Protein AF-A0A7W0H8B6-F1 (afdb_monomer_lite)

Radius of gyration: 25.09 Å; chains: 1; bounding box: 68×29×44 Å

pLDDT: mean 82.03, std 15.28, range [50.97, 97.12]

Foldseek 3Di:
DVVVVVVVVVVVVVVVVVVVPPPPPPFDADPVGHTDPDPPDHDDDDDPPDPQAWYDDPNDIDHVVVD

Sequence (67 aa):
MRNSALKTLTAASALALTLAGCAADEKTETESGVQVVEEGKLTVCTHLPYEPFQYNQGGEVVGFDVD

Secondary structure (DSSP, 8-state):
-HHHHHHHHHHHHHHHHHHTT------EE-TT--EESBTTB------SSBTTTBEEETTEEESTTT-

Structure (mmCIF, N/CA/C/O backbone):
data_AF-A0A7W0H8B6-F1
#
_entry.id   AF-A0A7W0H8B6-F1
#
loop_
_atom_site.group_PDB
_atom_site.id
_atom_site.type_symbol
_atom_site.label_atom_id
_atom_site.label_a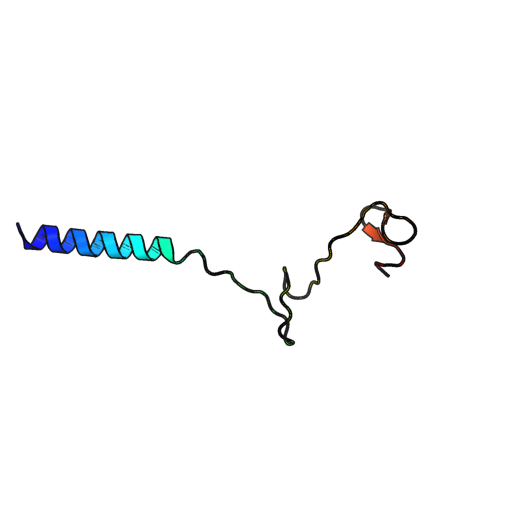lt_id
_atom_site.label_comp_id
_atom_site.label_asym_id
_atom_site.label_entity_id
_atom_site.label_seq_id
_atom_site.pdbx_PDB_ins_code
_atom_site.Cartn_x
_atom_site.Cartn_y
_atom_site.Cartn_z
_atom_site.occupancy
_atom_site.B_iso_or_equiv
_atom_site.auth_seq_id
_atom_site.auth_comp_id
_atom_site.auth_asym_id
_atom_site.auth_atom_id
_atom_site.pdbx_PDB_model_num
ATOM 1 N N . MET A 1 1 ? -52.230 19.660 24.492 1.00 50.97 1 MET A N 1
ATOM 2 C CA . MET A 1 1 ? -51.225 20.214 23.549 1.00 50.97 1 MET A CA 1
ATOM 3 C C . MET A 1 1 ? -49.778 20.047 24.038 1.00 50.97 1 MET A C 1
ATOM 5 O O . MET A 1 1 ? -48.940 19.672 23.233 1.00 50.97 1 MET A O 1
ATOM 9 N N . ARG A 1 2 ? -49.476 20.221 25.340 1.00 60.47 2 ARG A N 1
ATOM 10 C CA . ARG A 1 2 ? -48.115 20.062 25.916 1.00 60.47 2 ARG A CA 1
ATOM 11 C C . ARG A 1 2 ? -47.482 18.662 25.763 1.00 60.47 2 ARG A C 1
ATOM 13 O O . ARG A 1 2 ? -46.279 18.578 25.560 1.00 60.47 2 ARG A O 1
ATOM 20 N N . ASN A 1 3 ? -48.270 17.580 25.778 1.00 56.94 3 ASN A N 1
ATOM 21 C CA . ASN A 1 3 ? -47.738 16.209 25.648 1.00 56.94 3 ASN A CA 1
ATOM 22 C C . ASN A 1 3 ? -47.371 15.791 24.215 1.00 56.94 3 ASN A C 1
ATOM 24 O O . ASN A 1 3 ? -46.514 14.928 24.059 1.00 56.94 3 ASN A O 1
ATOM 28 N N . SER A 1 4 ? -47.997 16.360 23.178 1.00 58.94 4 SER A N 1
ATOM 29 C CA . SER A 1 4 ? -47.634 16.022 21.791 1.00 58.94 4 SER A CA 1
ATOM 30 C C . SER A 1 4 ? -46.318 16.680 21.398 1.00 58.94 4 SER A C 1
ATOM 32 O O . SER A 1 4 ? -45.475 16.003 20.835 1.00 58.94 4 SER A O 1
ATOM 34 N N . ALA A 1 5 ? -46.102 17.943 21.785 1.00 60.19 5 ALA A N 1
ATOM 35 C CA . ALA A 1 5 ? -44.846 18.655 21.534 1.00 60.19 5 ALA A CA 1
ATOM 36 C C . ALA A 1 5 ? -43.639 17.998 22.230 1.00 60.19 5 ALA A C 1
ATOM 38 O O . ALA A 1 5 ? -42.552 17.949 21.661 1.00 60.19 5 ALA A O 1
ATOM 39 N N . LEU A 1 6 ? -43.845 17.440 23.431 1.00 59.44 6 LEU A N 1
ATOM 40 C CA . LEU A 1 6 ? -42.806 16.710 24.161 1.00 59.44 6 LEU A CA 1
ATOM 41 C C . LEU A 1 6 ? -42.385 15.424 23.429 1.00 59.44 6 LEU A C 1
ATOM 43 O O . LEU A 1 6 ? -41.199 15.140 23.336 1.00 59.44 6 LEU A O 1
ATOM 47 N N . LYS A 1 7 ? -43.348 14.684 22.858 1.00 58.94 7 LYS A N 1
ATOM 48 C CA . LYS A 1 7 ? -43.089 13.448 22.099 1.00 58.94 7 LYS A CA 1
ATOM 49 C C . LYS A 1 7 ? -42.344 13.711 20.788 1.00 58.94 7 LYS A C 1
ATOM 51 O O . LYS A 1 7 ? -41.457 12.940 20.433 1.00 58.94 7 LYS A O 1
ATOM 56 N N . THR A 1 8 ? -42.672 14.795 20.082 1.00 62.28 8 THR A N 1
ATOM 57 C CA . THR A 1 8 ? -41.990 15.160 18.829 1.00 62.28 8 THR A CA 1
ATOM 58 C C . THR A 1 8 ? -40.545 15.593 19.069 1.00 62.28 8 THR A C 1
ATOM 60 O O . THR A 1 8 ? -39.671 15.280 18.265 1.00 62.28 8 THR A O 1
ATOM 63 N N . LEU A 1 9 ? -40.278 16.267 20.192 1.00 60.75 9 LEU A N 1
ATOM 64 C CA . LEU A 1 9 ? -38.935 16.721 20.550 1.00 60.75 9 LEU A CA 1
ATOM 65 C C . LEU A 1 9 ? -37.992 15.544 20.850 1.00 60.75 9 LEU A C 1
ATOM 67 O O . LEU A 1 9 ? -36.854 15.543 20.392 1.00 60.75 9 LEU A O 1
ATOM 71 N N . THR A 1 10 ? -38.479 14.514 21.550 1.00 61.84 10 THR A N 1
ATOM 72 C CA . THR A 1 10 ? -37.689 13.312 21.872 1.00 61.84 10 THR A CA 1
ATOM 73 C C . THR A 1 10 ? -37.374 12.460 20.636 1.00 61.84 10 THR A C 1
ATOM 75 O O . THR A 1 10 ? -36.292 11.884 20.535 1.00 61.84 10 THR A O 1
ATOM 78 N N . ALA 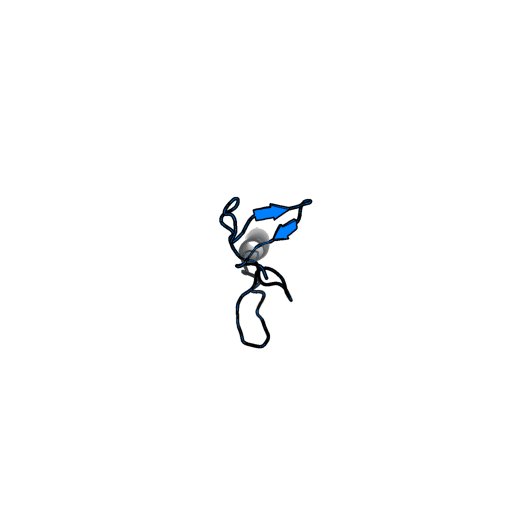A 1 11 ? -38.294 12.396 19.667 1.00 63.56 11 ALA A N 1
ATOM 79 C CA . ALA A 1 11 ? -38.073 11.671 18.414 1.00 63.56 11 ALA A CA 1
ATOM 80 C C . ALA A 1 11 ? -37.026 12.359 17.518 1.00 63.56 11 ALA A C 1
ATOM 82 O O . ALA A 1 11 ? -36.181 11.688 16.927 1.00 63.56 11 ALA A O 1
ATOM 83 N N . ALA A 1 12 ? -37.035 13.695 17.459 1.00 63.81 12 ALA A N 1
ATOM 84 C CA . ALA A 1 12 ? -36.063 14.462 16.680 1.00 63.81 12 ALA A CA 1
ATOM 85 C C . ALA A 1 12 ? -34.633 14.345 17.242 1.00 63.81 12 ALA A C 1
ATOM 87 O O . ALA A 1 12 ? -33.677 14.226 16.476 1.00 63.81 12 ALA A O 1
ATOM 88 N N . SER A 1 13 ? -34.477 14.317 18.570 1.00 62.88 13 SER A N 1
ATOM 89 C CA . SER A 1 13 ? -33.165 14.150 19.207 1.00 62.88 13 SER A CA 1
ATOM 90 C C . SER A 1 13 ? -32.578 12.750 19.008 1.00 62.88 13 SER A C 1
ATOM 92 O O . SER A 1 13 ? -31.370 12.621 18.829 1.00 62.88 13 SER A O 1
ATOM 94 N N . ALA A 1 14 ? -33.415 11.707 18.986 1.00 64.38 14 ALA A N 1
ATOM 95 C CA . ALA A 1 14 ? -32.964 10.341 18.712 1.00 64.38 14 ALA A CA 1
ATOM 96 C C . ALA A 1 14 ? -32.420 10.195 17.282 1.00 64.38 14 ALA A C 1
ATOM 98 O O . ALA A 1 14 ? -31.388 9.563 17.079 1.00 64.38 14 ALA A O 1
ATOM 99 N N . LEU A 1 15 ? -33.061 10.839 16.301 1.00 65.75 15 LEU A N 1
ATOM 100 C CA . LEU A 1 15 ? -32.601 10.816 14.914 1.00 65.75 15 LEU A CA 1
ATOM 101 C C . LEU A 1 15 ? -31.276 11.579 14.744 1.00 65.75 15 LEU A C 1
ATOM 103 O O . LEU A 1 15 ? -30.355 11.072 14.113 1.00 65.75 15 LEU A O 1
ATOM 107 N N . ALA A 1 16 ? -31.126 12.746 15.380 1.00 64.31 16 ALA A N 1
ATOM 108 C CA . ALA A 1 16 ? -29.878 13.515 15.339 1.00 64.31 16 ALA A CA 1
ATOM 109 C C . ALA A 1 16 ? -28.673 12.750 15.928 1.00 64.31 16 ALA A C 1
ATOM 111 O O . ALA A 1 16 ? -27.568 12.843 15.397 1.00 64.31 16 ALA A O 1
ATOM 112 N N . LEU A 1 17 ? -28.888 11.946 16.976 1.00 65.62 17 LEU A N 1
ATOM 113 C CA . LEU A 1 17 ? -27.847 11.104 17.579 1.00 65.62 17 LEU A CA 1
ATOM 114 C C . LEU A 1 17 ? -27.393 9.966 16.651 1.00 65.62 17 LEU A C 1
ATOM 116 O O . LEU A 1 17 ? -26.218 9.611 16.667 1.00 65.62 17 LEU A O 1
ATOM 120 N N . THR A 1 18 ? -28.281 9.432 15.803 1.00 66.56 18 THR A N 1
ATOM 121 C CA . THR A 1 18 ? -27.900 8.393 14.825 1.00 66.56 18 THR A CA 1
ATOM 122 C C . THR A 1 18 ? -27.028 8.922 13.685 1.00 66.56 18 THR A C 1
ATOM 124 O O . THR A 1 18 ? -26.202 8.175 13.169 1.00 66.56 18 THR A O 1
ATOM 127 N N . LEU A 1 19 ? -27.136 10.209 13.327 1.00 64.00 19 LEU A N 1
ATOM 128 C CA . LEU A 1 19 ? -26.267 10.817 12.308 1.00 64.00 19 LEU A CA 1
ATOM 129 C C . LEU A 1 19 ? -24.861 11.145 12.837 1.00 64.00 19 LEU A C 1
ATOM 131 O O . LEU A 1 19 ? -23.914 11.178 12.057 1.00 64.00 19 LEU A O 1
ATOM 135 N N . ALA A 1 20 ? -24.707 11.376 14.143 1.00 66.94 20 ALA A N 1
ATOM 136 C CA . ALA A 1 20 ? -23.416 11.711 14.749 1.00 66.94 20 ALA A CA 1
ATOM 137 C C . ALA A 1 20 ? -22.508 10.487 14.994 1.00 66.94 20 ALA A C 1
ATOM 139 O O . ALA A 1 20 ? -21.333 10.656 15.305 1.00 66.94 20 ALA A O 1
ATOM 140 N N . GLY A 1 21 ? -23.031 9.263 14.861 1.00 62.06 21 GLY A N 1
ATOM 141 C CA . GLY A 1 21 ? -22.287 8.022 15.110 1.00 62.06 21 GLY A CA 1
ATOM 142 C C . GLY A 1 21 ? -21.490 7.469 13.921 1.00 62.06 21 GLY A C 1
ATOM 143 O O . GLY A 1 21 ? -20.753 6.507 14.093 1.00 62.06 21 GLY A O 1
ATOM 144 N N . CYS A 1 22 ? -21.611 8.046 12.721 1.00 67.81 22 CYS A N 1
ATOM 145 C CA . CYS A 1 22 ? -21.030 7.498 11.485 1.00 67.81 22 CYS A CA 1
ATOM 146 C C . CYS A 1 22 ? -19.559 7.905 11.236 1.00 67.81 22 CYS A C 1
ATOM 148 O O . CYS A 1 22 ? -19.092 7.859 10.101 1.00 67.81 22 CYS A O 1
ATOM 150 N N . ALA A 1 23 ? -18.840 8.347 12.268 1.00 65.56 23 ALA A N 1
ATOM 151 C CA . ALA A 1 23 ? -17.431 8.739 12.176 1.00 65.56 23 ALA A CA 1
ATOM 152 C C . ALA A 1 23 ? -16.554 7.904 13.123 1.00 65.56 23 ALA A C 1
ATOM 154 O O . ALA A 1 23 ? -15.665 8.429 13.790 1.00 65.56 23 ALA A O 1
ATOM 155 N N . ALA A 1 24 ? -16.846 6.608 13.233 1.00 67.06 24 ALA A N 1
ATOM 156 C CA . ALA A 1 24 ? -15.890 5.674 13.805 1.00 67.06 24 ALA A CA 1
ATOM 157 C C . ALA A 1 24 ? -14.821 5.388 12.740 1.00 67.06 24 ALA A C 1
ATOM 159 O O . ALA A 1 24 ? -15.140 4.858 11.677 1.00 67.06 24 ALA A O 1
ATOM 160 N N . ASP A 1 25 ? -13.573 5.769 13.013 1.00 71.50 25 ASP A N 1
ATOM 161 C CA . ASP A 1 25 ? -12.423 5.274 12.257 1.00 71.50 25 ASP A CA 1
ATOM 162 C C . ASP A 1 25 ? -12.276 3.777 12.559 1.00 71.50 25 ASP A C 1
ATOM 164 O O . ASP A 1 25 ? -11.779 3.383 13.618 1.00 71.50 25 ASP A O 1
ATOM 168 N N . GLU A 1 26 ? -12.766 2.942 11.646 1.00 74.38 26 GLU A N 1
ATOM 169 C CA . GLU A 1 26 ? -12.514 1.503 11.633 1.00 74.38 26 GLU A CA 1
ATOM 170 C C . GLU A 1 26 ? -11.008 1.299 11.406 1.00 74.38 26 GLU A C 1
ATOM 172 O O . GLU A 1 26 ? -10.491 1.479 10.302 1.00 74.38 26 GLU A O 1
ATOM 177 N N . LYS A 1 27 ? -10.270 0.982 12.472 1.00 82.88 27 LYS A N 1
ATOM 178 C CA . LYS A 1 27 ? -8.841 0.676 12.374 1.00 82.88 27 LYS A CA 1
ATOM 179 C C . LYS A 1 27 ? -8.665 -0.774 11.960 1.00 82.88 27 LYS A C 1
ATOM 181 O O . LYS A 1 27 ? -9.115 -1.672 12.665 1.00 82.88 27 LYS A O 1
ATOM 186 N N . THR A 1 28 ? -7.953 -0.996 10.861 1.00 91.25 28 THR A N 1
ATOM 187 C CA . THR A 1 28 ? -7.467 -2.334 10.518 1.00 91.25 28 THR A CA 1
ATOM 188 C C . THR A 1 28 ? -6.075 -2.491 11.119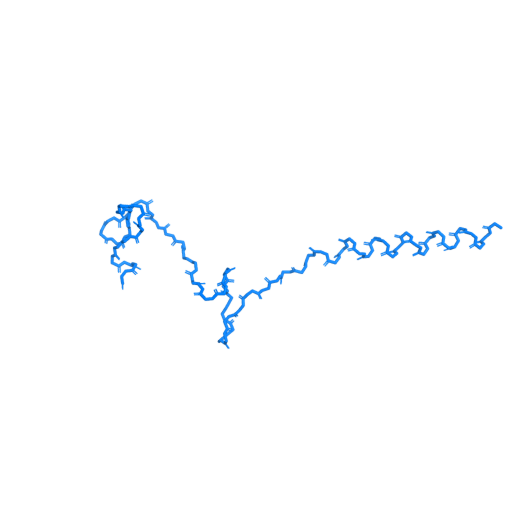 1.00 91.25 28 THR A C 1
ATOM 190 O O . THR A 1 28 ? -5.164 -1.740 10.776 1.00 91.25 28 THR A O 1
ATOM 193 N N . GLU A 1 29 ? -5.913 -3.421 12.056 1.00 94.44 29 GLU A N 1
ATOM 194 C CA . GLU A 1 29 ? -4.657 -3.655 12.777 1.00 94.44 29 GLU A CA 1
ATOM 195 C C . GLU A 1 29 ? -4.183 -5.102 12.586 1.00 94.44 29 GLU A C 1
ATOM 197 O O . GLU A 1 29 ? -4.988 -6.026 12.492 1.00 94.44 29 GLU A O 1
ATOM 202 N N . THR A 1 30 ? -2.867 -5.309 12.525 1.00 93.50 30 THR A N 1
ATOM 203 C CA . THR A 1 30 ? -2.254 -6.646 12.549 1.00 93.50 30 THR A CA 1
ATOM 204 C C . THR A 1 30 ? -2.340 -7.268 13.946 1.00 93.50 30 THR A C 1
ATOM 206 O O . THR A 1 30 ? -2.562 -6.574 14.936 1.00 93.50 30 THR A O 1
ATOM 209 N N . GLU A 1 31 ? -2.035 -8.565 14.073 1.00 92.44 31 GLU A N 1
ATOM 210 C CA . GLU A 1 31 ? -1.912 -9.235 15.385 1.00 92.44 31 GLU A CA 1
ATOM 211 C C . GLU A 1 31 ? -0.875 -8.570 16.312 1.00 92.44 31 GLU A C 1
ATOM 213 O O . GLU A 1 31 ? -0.981 -8.634 17.535 1.00 92.44 31 GLU A O 1
ATOM 218 N N . SER A 1 32 ? 0.128 -7.910 15.727 1.00 93.94 32 SER A N 1
ATOM 219 C CA . SER A 1 32 ? 1.155 -7.143 16.437 1.00 93.94 32 SER A CA 1
ATOM 220 C C . SER A 1 32 ? 0.757 -5.690 16.741 1.00 93.94 32 SER A C 1
ATOM 222 O O . SER A 1 32 ? 1.559 -4.960 17.323 1.00 93.94 32 SER A O 1
ATOM 224 N N . GLY A 1 33 ? -0.455 -5.263 16.371 1.00 93.12 33 GLY A N 1
ATOM 225 C CA . GLY A 1 33 ? -0.988 -3.919 16.623 1.00 93.12 33 GLY A CA 1
ATOM 226 C C . GLY A 1 33 ? -0.538 -2.846 15.626 1.00 93.12 33 GLY A C 1
ATOM 227 O O . GLY A 1 33 ? -0.625 -1.655 15.924 1.00 93.12 33 GLY A O 1
ATOM 228 N N . VAL A 1 34 ? -0.021 -3.229 14.453 1.00 93.81 34 VAL A N 1
ATOM 229 C CA . VAL A 1 34 ? 0.348 -2.277 13.392 1.00 93.81 34 VAL A CA 1
ATOM 230 C C . VAL A 1 34 ? -0.892 -1.930 12.582 1.00 93.81 34 VAL A C 1
ATOM 232 O O . VAL A 1 34 ? -1.551 -2.820 12.054 1.00 93.81 34 VAL A O 1
ATOM 235 N N . GLN A 1 35 ? -1.190 -0.640 12.445 1.00 93.88 35 GLN A N 1
ATOM 236 C CA . GLN A 1 35 ? -2.282 -0.185 11.586 1.00 93.88 35 GLN A CA 1
ATOM 237 C C . GLN A 1 35 ? -1.918 -0.361 10.110 1.00 93.88 35 GLN A C 1
ATOM 239 O O . GLN A 1 35 ? -0.845 0.050 9.667 1.00 93.88 35 GLN A O 1
ATOM 244 N N . VAL A 1 36 ? -2.835 -0.949 9.352 1.00 95.06 36 VAL A N 1
ATOM 245 C CA . VAL A 1 36 ? -2.736 -1.166 7.909 1.00 95.06 36 VAL A CA 1
ATOM 246 C C . VAL A 1 36 ? -3.992 -0.643 7.220 1.00 95.06 36 VAL A C 1
ATOM 248 O O . VAL A 1 36 ? -5.023 -0.425 7.850 1.00 95.06 36 VAL A O 1
ATOM 251 N N . VAL A 1 37 ? -3.899 -0.414 5.912 1.00 93.06 37 VAL A N 1
ATOM 252 C CA . VAL A 1 37 ? -5.046 0.029 5.103 1.00 93.06 37 VAL A CA 1
ATOM 253 C C . VAL A 1 37 ? -5.999 -1.134 4.816 1.00 93.06 37 VAL A C 1
ATOM 255 O O . VAL A 1 37 ? -7.210 -0.947 4.793 1.00 93.06 37 VAL A O 1
ATOM 258 N N . GLU A 1 38 ? -5.454 -2.332 4.602 1.00 92.69 38 GLU A N 1
ATOM 259 C CA . GLU A 1 38 ? -6.203 -3.551 4.299 1.00 92.69 38 GLU A CA 1
ATOM 260 C C . GLU A 1 38 ? -5.562 -4.731 5.037 1.00 92.69 38 GLU A C 1
ATOM 262 O O . GLU A 1 38 ? -4.334 -4.830 5.122 1.00 92.69 38 GLU A O 1
ATOM 267 N N . GLU A 1 39 ? -6.388 -5.628 5.575 1.00 93.19 39 GLU A N 1
ATOM 268 C CA . GLU A 1 39 ? -5.911 -6.811 6.287 1.00 93.19 39 GLU A CA 1
ATOM 269 C C . GLU A 1 39 ? -5.056 -7.688 5.360 1.00 93.19 39 GLU A C 1
ATOM 271 O O . GLU A 1 39 ? -5.396 -7.935 4.202 1.00 93.19 39 GLU A O 1
ATOM 276 N N . GLY A 1 40 ? -3.903 -8.136 5.860 1.00 93.12 40 GLY A N 1
ATOM 277 C CA . GLY A 1 40 ? -2.968 -8.956 5.090 1.00 93.12 40 GLY A CA 1
ATOM 278 C C . GLY A 1 40 ? -2.135 -8.199 4.047 1.00 93.12 40 GLY A C 1
ATOM 279 O O . GLY A 1 40 ? -1.352 -8.842 3.348 1.00 93.12 40 GLY A O 1
ATOM 280 N N . LYS A 1 41 ? -2.243 -6.863 3.942 1.00 94.06 41 LYS A N 1
ATOM 281 C CA . LYS A 1 41 ? -1.441 -6.054 3.007 1.00 94.06 41 LYS A CA 1
ATOM 282 C C . LYS A 1 41 ? -0.741 -4.879 3.683 1.00 94.06 41 LYS A C 1
ATOM 284 O O . LYS A 1 41 ? -1.344 -4.108 4.425 1.00 94.06 41 LYS A O 1
ATOM 289 N N . LEU A 1 42 ? 0.525 -4.670 3.323 1.00 93.31 42 LEU A N 1
ATOM 290 C CA . LEU A 1 42 ? 1.257 -3.447 3.643 1.00 93.31 42 LEU A CA 1
ATOM 291 C C . LEU A 1 42 ? 1.225 -2.509 2.430 1.00 93.31 42 LEU A C 1
ATOM 293 O O . LEU A 1 42 ? 1.846 -2.784 1.408 1.00 93.31 42 LEU A O 1
ATOM 297 N N . THR A 1 43 ? 0.488 -1.403 2.538 1.00 94.06 43 THR A N 1
ATOM 298 C CA . THR A 1 43 ? 0.451 -0.369 1.492 1.00 94.06 43 THR A CA 1
ATOM 299 C C . THR A 1 43 ? 1.587 0.621 1.716 1.00 94.06 43 THR A C 1
ATOM 301 O O . THR A 1 43 ? 1.682 1.214 2.789 1.00 94.06 43 THR A O 1
ATOM 304 N N . VAL A 1 44 ? 2.434 0.817 0.705 1.00 93.44 44 VAL A N 1
ATOM 305 C CA . VAL A 1 44 ? 3.620 1.681 0.785 1.00 93.44 44 VAL A CA 1
ATOM 306 C C . VAL A 1 44 ? 3.549 2.767 -0.288 1.00 93.44 44 VAL A C 1
ATOM 308 O O . VAL A 1 44 ? 3.156 2.507 -1.425 1.00 93.44 44 VAL A O 1
ATOM 311 N N . CYS A 1 45 ? 3.933 3.996 0.066 1.00 93.12 45 CYS A N 1
ATOM 312 C CA . CYS A 1 45 ? 4.102 5.075 -0.904 1.00 93.12 45 CYS A CA 1
ATOM 313 C C . CYS A 1 45 ? 5.357 4.827 -1.744 1.00 93.12 45 CYS A C 1
ATOM 315 O O . CYS A 1 45 ? 6.446 4.664 -1.198 1.00 93.12 45 CYS A O 1
ATOM 317 N N . THR A 1 46 ? 5.209 4.857 -3.064 1.00 92.06 46 THR A N 1
ATOM 318 C CA . THR A 1 46 ? 6.313 4.659 -4.008 1.00 92.06 46 THR A CA 1
ATOM 319 C C . THR A 1 46 ? 6.733 5.976 -4.669 1.00 92.06 46 THR A C 1
ATOM 321 O O . THR A 1 46 ? 5.954 6.929 -4.730 1.00 92.06 46 THR A O 1
ATOM 324 N N . HIS A 1 47 ? 7.964 6.033 -5.178 1.00 90.50 47 HIS A N 1
ATOM 325 C CA . HIS A 1 47 ? 8.517 7.166 -5.925 1.00 90.50 47 HIS A CA 1
ATOM 326 C C . HIS A 1 47 ? 8.773 6.752 -7.383 1.00 90.50 47 HIS A C 1
ATOM 328 O O . HIS A 1 47 ? 9.916 6.669 -7.817 1.00 90.50 47 HIS A O 1
ATOM 334 N N . LEU A 1 48 ? 7.724 6.442 -8.151 1.00 92.06 48 LEU A N 1
ATOM 335 C CA . LEU A 1 48 ? 7.888 5.980 -9.538 1.00 92.06 48 LEU A CA 1
ATOM 336 C C . LEU A 1 48 ? 7.889 7.137 -10.550 1.00 92.06 48 LEU A C 1
ATOM 338 O O . LEU A 1 48 ? 7.045 8.030 -10.435 1.00 92.06 48 LEU A O 1
ATOM 342 N N . PRO A 1 49 ? 8.727 7.076 -11.604 1.00 94.44 49 PRO A N 1
ATOM 343 C CA . PRO A 1 49 ? 9.757 6.061 -11.858 1.00 94.44 49 PRO A CA 1
ATOM 344 C C . PRO A 1 49 ? 11.101 6.401 -11.184 1.00 94.44 49 PRO A C 1
ATOM 346 O O . PRO A 1 49 ? 11.555 7.543 -11.252 1.00 94.44 49 PRO A O 1
ATOM 349 N N . TYR A 1 50 ? 11.770 5.400 -10.605 1.00 96.38 50 TYR A N 1
ATOM 350 C 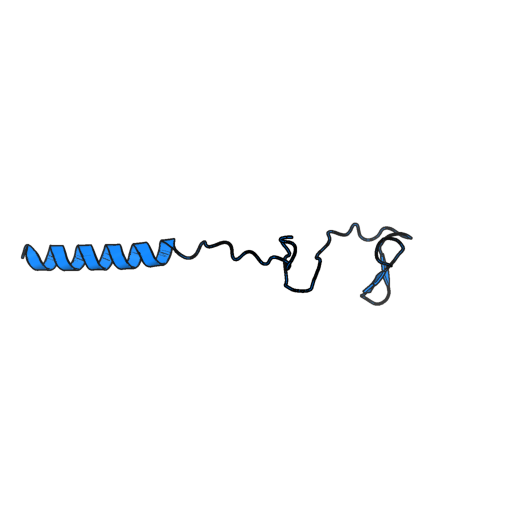CA . TYR A 1 50 ? 13.097 5.533 -9.999 1.00 96.38 50 TYR A CA 1
ATOM 351 C C . TYR A 1 50 ? 13.946 4.257 -10.148 1.00 96.38 50 TYR A C 1
ATOM 353 O O . TYR A 1 50 ? 14.195 3.519 -9.195 1.00 96.38 50 TYR A O 1
ATOM 361 N N . GLU A 1 51 ? 14.406 3.979 -11.369 1.00 95.00 51 GLU A N 1
ATOM 362 C CA . GLU A 1 51 ? 15.315 2.856 -11.642 1.00 95.00 51 GLU A CA 1
ATOM 363 C C . GLU A 1 51 ? 16.697 3.050 -10.979 1.00 95.00 51 GLU A C 1
ATOM 365 O O . GLU A 1 51 ? 17.217 4.171 -10.969 1.00 95.00 51 GLU A O 1
ATOM 370 N N . PRO A 1 52 ? 17.335 1.975 -10.466 1.00 94.88 52 PRO A N 1
ATOM 371 C CA . PRO A 1 52 ? 16.893 0.570 -10.463 1.00 94.88 52 PRO A CA 1
ATOM 372 C C . PRO A 1 52 ? 16.048 0.168 -9.233 1.00 94.88 52 PRO A C 1
ATOM 374 O O . PRO A 1 52 ? 15.801 -1.018 -9.019 1.00 94.88 52 PRO A O 1
ATOM 377 N N . PHE A 1 53 ? 15.643 1.129 -8.402 1.00 96.56 53 PHE A N 1
ATOM 378 C CA . PHE A 1 53 ? 15.055 0.870 -7.087 1.00 96.56 53 PHE A CA 1
ATOM 379 C C . PHE A 1 53 ? 13.562 0.553 -7.148 1.00 96.56 53 PHE A C 1
ATOM 381 O O . PHE A 1 53 ? 13.123 -0.412 -6.536 1.00 96.56 53 PHE A O 1
ATOM 388 N N . GLN A 1 54 ? 12.781 1.346 -7.882 1.00 97.12 54 GLN A N 1
ATOM 389 C CA . GLN A 1 54 ? 11.330 1.184 -8.003 1.00 97.12 54 GLN A CA 1
ATOM 390 C C . GLN A 1 54 ? 10.875 1.704 -9.373 1.00 97.12 54 GLN A C 1
ATOM 3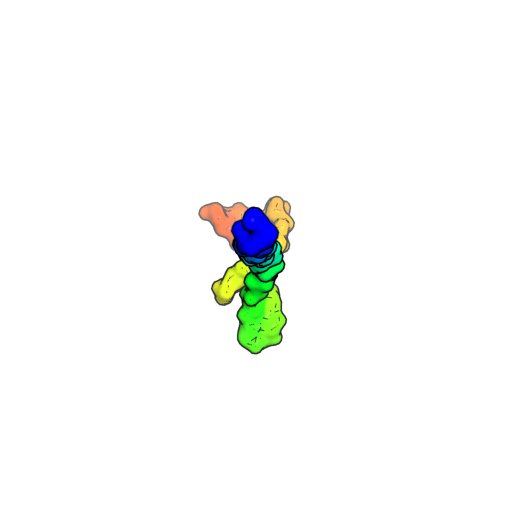92 O O . GLN A 1 54 ? 11.043 2.885 -9.679 1.00 97.12 54 GLN A O 1
ATOM 397 N N . TYR A 1 55 ? 10.294 0.865 -10.226 1.00 97.06 55 TYR A N 1
ATOM 398 C CA . TYR A 1 55 ? 9.831 1.260 -11.564 1.00 97.06 55 TYR A CA 1
ATOM 399 C C . TYR A 1 55 ? 8.702 0.355 -12.069 1.00 97.06 55 TYR A C 1
ATOM 401 O O . TYR A 1 55 ? 8.484 -0.730 -11.544 1.00 97.06 55 TYR A O 1
ATOM 409 N N . ASN A 1 56 ? 7.951 0.814 -13.077 1.00 96.81 56 ASN A N 1
ATOM 410 C CA . ASN A 1 56 ? 6.907 0.000 -13.705 1.00 96.81 56 ASN A CA 1
ATOM 411 C C . ASN A 1 56 ? 7.504 -0.875 -14.816 1.00 96.81 56 ASN A C 1
ATOM 413 O O . ASN A 1 56 ? 8.074 -0.348 -15.772 1.00 96.81 56 ASN A O 1
ATOM 417 N N . GLN A 1 57 ? 7.284 -2.187 -14.748 1.00 96.56 57 GLN A N 1
ATOM 418 C CA . GLN A 1 57 ? 7.601 -3.149 -15.800 1.00 96.56 57 GLN A CA 1
ATOM 419 C C . GLN A 1 57 ? 6.383 -4.044 -16.043 1.00 96.56 57 GLN A C 1
ATOM 421 O O . GLN A 1 57 ? 5.905 -4.721 -15.144 1.00 96.56 57 GLN A O 1
ATOM 426 N N . GLY A 1 58 ? 5.830 -4.025 -17.258 1.00 95.25 58 GLY A N 1
ATOM 427 C CA . GLY A 1 58 ? 4.686 -4.886 -17.595 1.00 95.25 58 GLY A CA 1
ATOM 428 C C . GLY A 1 58 ? 3.395 -4.597 -16.812 1.00 95.25 58 GLY A C 1
ATOM 429 O O . GLY A 1 58 ? 2.502 -5.435 -16.802 1.00 95.25 58 GLY A O 1
ATOM 430 N N . GLY A 1 59 ? 3.278 -3.420 -16.188 1.00 95.00 59 GLY A N 1
ATOM 431 C CA . GLY A 1 59 ? 2.143 -3.068 -15.326 1.00 95.00 59 GLY A CA 1
ATOM 432 C C . GLY A 1 59 ? 2.324 -3.460 -13.857 1.00 95.00 59 GLY A C 1
ATOM 433 O O . GLY A 1 59 ? 1.433 -3.191 -13.057 1.00 95.00 59 GLY A O 1
ATOM 434 N N . GLU A 1 60 ? 3.471 -4.037 -13.502 1.00 95.38 60 GLU A N 1
ATOM 435 C CA . GLU A 1 60 ? 3.866 -4.320 -12.126 1.00 95.38 60 GLU A CA 1
ATOM 436 C C . GLU A 1 60 ? 4.951 -3.340 -11.675 1.00 95.38 60 GLU A C 1
ATOM 438 O O . GLU A 1 60 ? 5.776 -2.886 -12.473 1.00 95.38 60 GLU A O 1
ATOM 443 N N . VAL A 1 61 ? 4.941 -3.000 -10.389 1.00 96.25 61 VAL A N 1
ATOM 444 C CA . VAL A 1 61 ? 6.008 -2.214 -9.768 1.00 96.25 61 VAL A CA 1
ATOM 445 C C . VAL A 1 61 ? 7.098 -3.185 -9.329 1.00 96.25 61 VA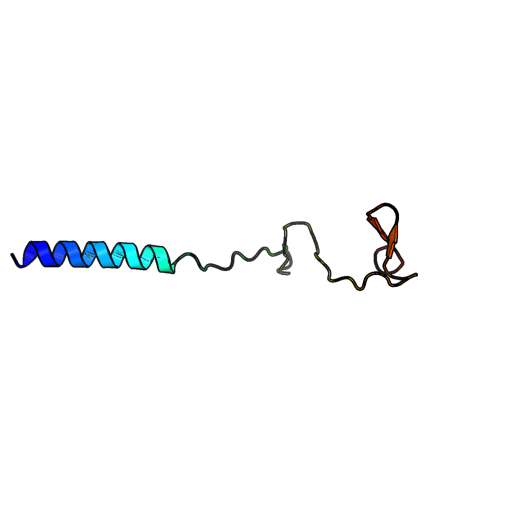L A C 1
ATOM 447 O O . VAL A 1 61 ? 6.807 -4.106 -8.576 1.00 96.25 61 VAL A O 1
ATOM 450 N N . VAL A 1 62 ? 8.325 -2.992 -9.809 1.00 95.75 62 VAL A N 1
ATOM 451 C CA . VAL A 1 62 ? 9.487 -3.870 -9.576 1.00 95.75 62 VAL A CA 1
ATOM 452 C C . VAL A 1 62 ? 10.731 -3.047 -9.217 1.00 95.75 62 VAL A C 1
ATOM 454 O O . VAL A 1 62 ? 10.740 -1.826 -9.399 1.00 95.75 62 VAL A O 1
ATOM 457 N N . GLY A 1 63 ? 11.798 -3.703 -8.755 1.00 95.75 63 GLY A N 1
ATOM 458 C CA . GLY A 1 63 ? 13.098 -3.086 -8.474 1.00 95.75 63 GLY A CA 1
ATOM 459 C C . GLY A 1 63 ? 13.613 -3.388 -7.067 1.00 95.75 63 GLY A C 1
ATOM 460 O O . GLY A 1 63 ? 12.927 -4.016 -6.270 1.00 95.75 63 GLY A O 1
ATOM 461 N N . PHE A 1 64 ? 14.820 -2.905 -6.759 1.00 95.88 64 PHE A N 1
ATOM 462 C CA . PHE A 1 64 ? 15.539 -3.246 -5.523 1.00 95.88 64 PHE A CA 1
ATOM 463 C C . PHE A 1 64 ? 14.775 -2.970 -4.218 1.00 95.88 64 PHE A C 1
ATOM 465 O O . PHE A 1 64 ? 14.976 -3.696 -3.256 1.00 95.88 64 PHE A O 1
ATOM 472 N N . ASP A 1 65 ? 13.934 -1.934 -4.154 1.00 94.88 65 ASP A N 1
ATOM 473 C CA . ASP A 1 65 ? 13.169 -1.642 -2.930 1.00 94.88 65 ASP A CA 1
ATOM 474 C C . ASP A 1 65 ? 11.859 -2.456 -2.843 1.00 94.88 65 ASP A C 1
ATOM 476 O O . ASP A 1 65 ? 11.169 -2.395 -1.824 1.00 94.88 65 ASP A O 1
ATOM 480 N N . VAL A 1 66 ? 11.474 -3.150 -3.921 1.00 93.44 66 VAL A N 1
ATOM 481 C CA . VAL A 1 66 ? 10.271 -3.996 -3.997 1.00 93.44 66 VAL A CA 1
ATOM 482 C C . VAL A 1 66 ? 10.604 -5.471 -3.753 1.00 93.44 66 VAL A C 1
ATOM 484 O O . VAL A 1 66 ? 9.804 -6.164 -3.123 1.00 93.44 66 VAL A O 1
ATOM 487 N N . ASP A 1 67 ? 11.753 -5.924 -4.269 1.00 87.75 67 ASP A N 1
ATOM 488 C CA . ASP A 1 67 ? 12.294 -7.288 -4.131 1.00 87.75 67 ASP A CA 1
ATOM 489 C C . ASP A 1 67 ? 12.849 -7.570 -2.718 1.00 87.75 67 ASP A C 1
ATOM 491 O O . ASP A 1 67 ? 12.671 -8.714 -2.231 1.00 87.75 67 ASP A O 1
#